Protein AF-A0A1H3GMG2-F1 (afdb_monomer_lite)

Foldseek 3Di:
DPCQAPFQLVQAALCLLVQLCVLLVHDLCVVCVVDPPRHSVQNVCSNVVNDHDPSVVSVVSSSSSSVSDDNVSNCCSRVPD

Secondary structure (DSSP, 8-state):
--------TTT--HHHHHHHHHHTT--HHHHHHHSTT--HHHHHHHHHTSSPPPHHHHHHHHHHHHTTS-HHHHHHHHHH-

Sequence (81 aa):
MDTTPSVDVADLSPLAWRLLRVAAGYEQRTVEQEVDDILQAHISMLESGTRGLSELRRQELFRLYAAELDDEQVEAIAAHF

pLDDT: mean 91.16, std 11.81, range [36.59, 98.38]

Organism: NCBI:txid660517

Radius of gyration: 11.42 Å; chains: 1; bounding box: 25×29×27 Å

Structure (mmCIF, N/CA/C/O backbone):
data_AF-A0A1H3GMG2-F1
#
_entry.id   AF-A0A1H3GMG2-F1
#
loop_
_atom_site.group_PDB
_atom_site.id
_atom_site.type_symbol
_atom_site.label_atom_id
_atom_site.label_alt_id
_atom_site.label_comp_id
_atom_site.label_asym_id
_atom_site.label_entity_id
_atom_site.label_seq_id
_atom_site.pdbx_PDB_ins_code
_atom_site.Cartn_x
_atom_site.Cartn_y
_atom_site.Cartn_z
_atom_site.occupancy
_atom_site.B_iso_or_equiv
_atom_site.auth_seq_id
_atom_site.auth_comp_id
_atom_site.auth_asym_id
_atom_site.auth_atom_id
_atom_site.pdbx_PDB_model_num
ATOM 1 N N . MET A 1 1 ? -7.224 -19.689 -8.595 1.00 36.59 1 MET A N 1
ATOM 2 C CA . MET A 1 1 ? -5.857 -19.772 -8.054 1.00 36.59 1 MET A CA 1
ATOM 3 C C . MET A 1 1 ? -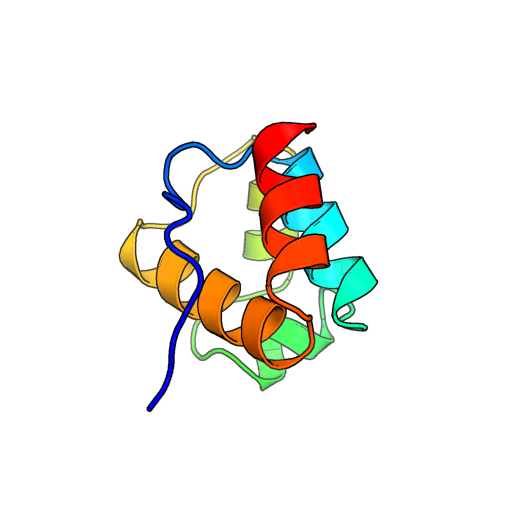5.392 -18.340 -7.976 1.00 36.59 1 MET A C 1
ATOM 5 O O . MET A 1 1 ? -5.190 -17.751 -9.028 1.00 36.59 1 MET A O 1
ATOM 9 N N . ASP A 1 2 ? -5.381 -17.766 -6.773 1.00 44.25 2 ASP A N 1
ATOM 10 C CA . ASP A 1 2 ? -4.762 -16.462 -6.529 1.00 44.25 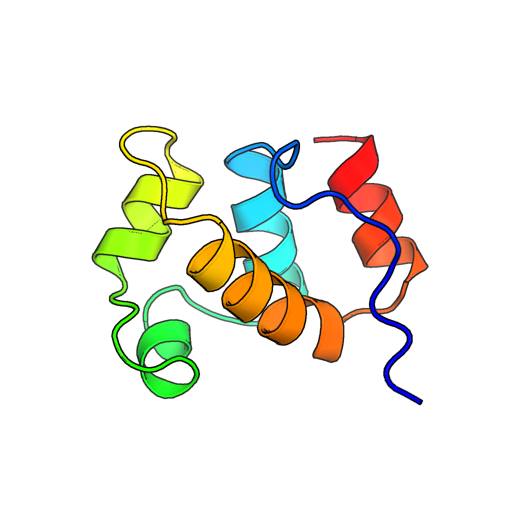2 ASP A CA 1
ATOM 11 C C . ASP A 1 2 ? -3.283 -16.599 -6.860 1.00 44.25 2 ASP A C 1
ATOM 13 O O . ASP A 1 2 ? -2.533 -17.247 -6.129 1.00 44.25 2 ASP A O 1
ATOM 17 N N . THR A 1 3 ? -2.891 -16.082 -8.015 1.00 47.44 3 THR A N 1
ATOM 18 C CA . THR A 1 3 ? -1.490 -16.036 -8.421 1.00 47.44 3 THR A CA 1
ATOM 19 C C . THR A 1 3 ? -1.042 -14.626 -8.099 1.00 47.44 3 THR A C 1
ATOM 21 O O . THR A 1 3 ? -0.915 -13.800 -8.984 1.00 47.44 3 THR A O 1
ATOM 24 N N . THR A 1 4 ? -0.939 -14.299 -6.807 1.00 58.44 4 THR A N 1
ATOM 25 C CA . THR A 1 4 ? -0.382 -13.002 -6.424 1.00 58.44 4 THR A CA 1
ATOM 26 C C . THR A 1 4 ? 1.042 -12.940 -6.989 1.00 58.44 4 THR A C 1
ATOM 28 O O . THR A 1 4 ? 1.800 -13.894 -6.768 1.00 58.44 4 THR A O 1
ATOM 31 N N . PRO A 1 5 ? 1.411 -11.884 -7.731 1.00 62.62 5 PRO A N 1
ATOM 32 C CA . PRO A 1 5 ? 2.737 -11.771 -8.325 1.00 62.62 5 PRO A CA 1
ATOM 33 C C . PRO A 1 5 ? 3.824 -11.908 -7.252 1.00 62.62 5 PRO A C 1
ATOM 35 O O . PRO A 1 5 ? 3.637 -11.506 -6.101 1.00 62.62 5 PRO A O 1
ATOM 38 N N . SER A 1 6 ? 4.964 -12.498 -7.631 1.00 70.56 6 SER A N 1
ATOM 39 C CA . SER A 1 6 ? 6.098 -12.854 -6.754 1.00 70.56 6 SER A CA 1
ATOM 40 C C . SER A 1 6 ? 6.904 -11.629 -6.275 1.00 70.56 6 SER A C 1
ATOM 42 O O . SER A 1 6 ? 8.136 -11.648 -6.245 1.00 70.56 6 SER A O 1
ATOM 44 N N . VAL A 1 7 ? 6.227 -10.539 -5.933 1.00 85.12 7 VAL A N 1
ATOM 45 C CA . VAL A 1 7 ? 6.843 -9.316 -5.424 1.00 85.12 7 VAL A CA 1
ATOM 46 C C . VAL A 1 7 ? 7.066 -9.450 -3.924 1.00 85.12 7 VAL A C 1
ATOM 48 O O . VAL A 1 7 ? 6.133 -9.722 -3.164 1.00 85.12 7 VAL A O 1
ATOM 51 N N . ASP A 1 8 ? 8.301 -9.212 -3.487 1.00 89.56 8 ASP A N 1
ATOM 52 C CA . ASP A 1 8 ? 8.596 -9.068 -2.066 1.00 89.56 8 ASP A CA 1
ATOM 53 C C . ASP A 1 8 ? 8.142 -7.685 -1.579 1.00 89.56 8 ASP A C 1
ATOM 55 O O . ASP A 1 8 ? 8.720 -6.645 -1.901 1.00 89.56 8 ASP A O 1
ATOM 59 N N . VAL A 1 9 ? 7.086 -7.665 -0.767 1.00 92.62 9 VAL A N 1
ATOM 60 C CA . VAL A 1 9 ? 6.530 -6.431 -0.195 1.00 92.62 9 VAL A CA 1
ATOM 61 C C . VAL A 1 9 ? 7.490 -5.725 0.767 1.00 92.62 9 VAL A C 1
ATOM 63 O O . VAL A 1 9 ? 7.248 -4.571 1.142 1.00 92.62 9 VAL A O 1
ATOM 66 N N . ALA A 1 10 ? 8.547 -6.409 1.219 1.00 89.75 10 ALA A N 1
ATOM 67 C CA . ALA A 1 10 ? 9.592 -5.816 2.037 1.00 89.75 10 ALA A CA 1
ATOM 68 C C . ALA A 1 10 ? 10.454 -4.820 1.251 1.00 89.75 10 ALA A C 1
ATOM 70 O O . ALA A 1 10 ? 10.890 -3.832 1.849 1.00 89.75 10 ALA A O 1
ATOM 71 N N . ASP A 1 11 ? 10.612 -5.051 -0.054 1.00 91.25 11 ASP A N 1
ATOM 72 C CA . ASP A 1 11 ? 11.484 -4.285 -0.949 1.00 91.25 11 ASP A CA 1
ATOM 73 C C . ASP A 1 11 ? 10.766 -3.114 -1.637 1.00 91.25 11 ASP A C 1
ATOM 75 O O . ASP A 1 11 ? 11.412 -2.219 -2.182 1.00 91.25 11 ASP A O 1
ATOM 79 N N . LEU A 1 12 ? 9.432 -3.071 -1.569 1.00 95.50 12 LEU A N 1
ATOM 80 C CA . LEU A 1 12 ? 8.640 -1.998 -2.166 1.00 95.50 12 LEU A CA 1
ATOM 81 C C . LEU A 1 12 ? 8.924 -0.640 -1.516 1.00 95.50 12 LEU A C 1
ATOM 83 O O . LEU A 1 12 ? 8.730 -0.439 -0.309 1.00 95.50 12 LEU A O 1
ATOM 87 N N . SER A 1 13 ? 9.303 0.328 -2.350 1.00 95.88 13 SER A N 1
ATOM 88 C CA . SER A 1 13 ? 9.536 1.702 -1.921 1.00 95.88 13 SER A CA 1
ATOM 89 C C . SER A 1 13 ? 8.228 2.416 -1.533 1.00 95.88 13 SER A C 1
ATOM 91 O O . SER A 1 13 ? 7.138 2.043 -1.982 1.00 95.88 13 SER A O 1
ATOM 93 N N . PRO A 1 14 ? 8.288 3.503 -0.736 1.00 96.81 14 PRO A N 1
ATOM 94 C CA . PRO A 1 14 ? 7.113 4.331 -0.447 1.00 96.81 14 PR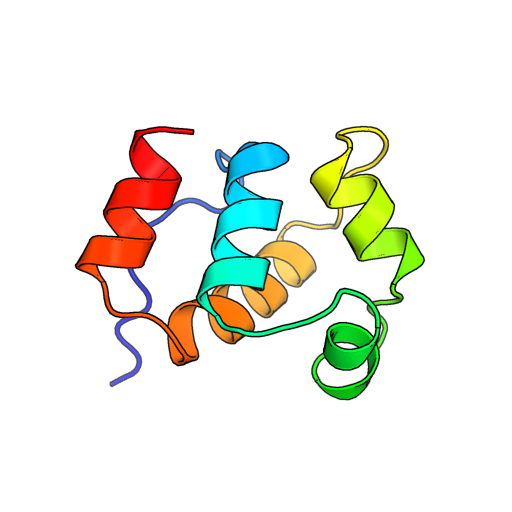O A CA 1
ATOM 95 C C . PRO A 1 14 ? 6.395 4.846 -1.704 1.00 96.81 14 PRO A C 1
ATOM 97 O O . PRO A 1 14 ? 5.175 5.022 -1.698 1.00 96.81 14 PRO A O 1
ATOM 100 N N . LEU A 1 15 ? 7.142 5.087 -2.789 1.00 97.69 15 LEU A N 1
ATOM 101 C CA . LEU A 1 15 ? 6.572 5.513 -4.061 1.00 97.69 15 LEU A CA 1
ATOM 102 C C . LEU A 1 15 ? 5.855 4.355 -4.757 1.00 97.69 15 LEU A C 1
ATOM 104 O O . LEU A 1 15 ? 4.725 4.551 -5.199 1.00 97.69 15 LEU A O 1
ATOM 108 N N . ALA A 1 16 ? 6.458 3.165 -4.793 1.00 97.69 16 ALA A N 1
ATOM 109 C CA . ALA A 1 16 ? 5.821 1.973 -5.345 1.00 97.69 16 ALA A CA 1
ATOM 110 C C . ALA A 1 16 ? 4.484 1.680 -4.644 1.00 97.69 16 ALA A C 1
ATOM 112 O O . ALA A 1 16 ? 3.469 1.494 -5.312 1.00 97.69 16 ALA A O 1
ATOM 113 N N . TRP A 1 17 ? 4.430 1.776 -3.309 1.00 97.62 17 TRP A N 1
ATOM 114 C CA . TRP A 1 17 ? 3.179 1.646 -2.545 1.00 97.62 17 TRP A CA 1
ATOM 115 C C . TRP A 1 17 ? 2.095 2.631 -2.980 1.00 97.62 17 TRP A C 1
ATOM 117 O O . TRP A 1 17 ? 0.936 2.247 -3.150 1.00 97.62 17 TRP A O 1
ATOM 127 N N . ARG A 1 18 ? 2.466 3.899 -3.185 1.00 98.00 18 ARG A N 1
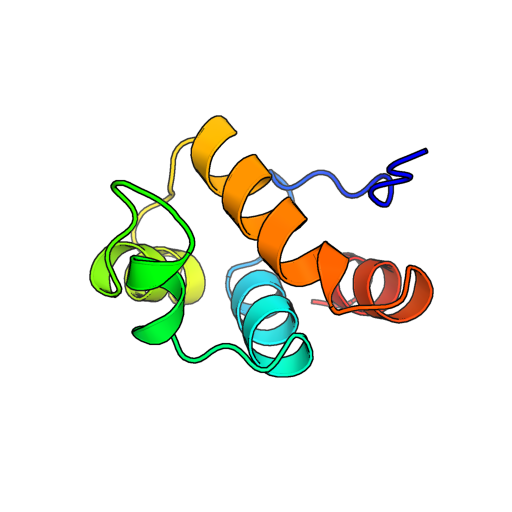ATOM 128 C CA . ARG A 1 18 ? 1.528 4.922 -3.657 1.00 98.00 18 ARG A CA 1
ATOM 129 C C . ARG A 1 18 ? 1.036 4.619 -5.068 1.00 98.00 18 ARG A C 1
ATOM 131 O O . ARG A 1 18 ? -0.149 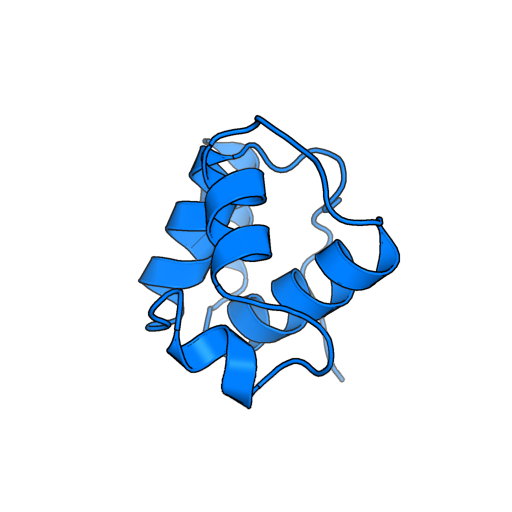4.793 -5.341 1.00 98.00 18 ARG A O 1
ATOM 138 N N . LEU A 1 19 ? 1.938 4.212 -5.959 1.00 98.38 19 LEU A N 1
ATOM 139 C CA . LEU A 1 19 ? 1.614 3.917 -7.352 1.00 98.38 19 LEU A CA 1
ATOM 140 C C . LEU A 1 19 ? 0.694 2.704 -7.463 1.00 98.38 19 LEU A C 1
ATOM 142 O O . LEU A 1 19 ? -0.309 2.805 -8.159 1.00 98.38 19 LEU A O 1
ATOM 146 N N . LEU A 1 20 ? 0.964 1.626 -6.719 1.00 98.12 20 LEU A N 1
ATOM 147 C CA . LEU A 1 20 ? 0.081 0.459 -6.640 1.00 98.12 20 LEU A CA 1
ATOM 148 C C . LEU A 1 20 ? -1.325 0.864 -6.196 1.00 98.12 20 LEU A C 1
ATOM 150 O O . LEU A 1 20 ? -2.293 0.550 -6.881 1.00 98.12 20 LEU A O 1
ATOM 154 N N . ARG A 1 21 ? -1.445 1.633 -5.104 1.00 98.06 21 ARG A N 1
ATOM 155 C CA . ARG A 1 21 ? -2.753 2.081 -4.605 1.00 98.06 21 ARG A CA 1
ATOM 156 C C . ARG A 1 21 ? -3.518 2.905 -5.644 1.00 98.06 21 ARG A C 1
ATOM 158 O O . ARG A 1 21 ? -4.711 2.695 -5.838 1.00 98.06 21 ARG A O 1
ATOM 165 N N . VAL A 1 22 ? -2.850 3.874 -6.273 1.00 98.12 22 VAL A N 1
ATOM 166 C CA . VAL A 1 22 ? -3.485 4.773 -7.250 1.00 98.12 22 VAL A CA 1
ATOM 167 C C . VAL A 1 22 ? -3.854 4.029 -8.531 1.00 98.12 22 VAL A C 1
ATOM 169 O O . VAL A 1 22 ? -4.940 4.256 -9.056 1.00 98.12 22 VAL A O 1
ATOM 172 N N . ALA A 1 23 ? -2.987 3.141 -9.020 1.00 97.94 23 ALA A N 1
ATOM 173 C CA . ALA A 1 23 ? -3.264 2.318 -10.193 1.00 97.94 23 ALA A CA 1
ATOM 174 C C . ALA A 1 23 ? -4.454 1.380 -9.943 1.00 97.94 23 ALA A C 1
ATOM 176 O O . ALA A 1 23 ? -5.313 1.255 -10.808 1.00 97.94 23 ALA A O 1
ATOM 177 N N . ALA A 1 24 ? -4.549 0.815 -8.735 1.00 97.62 24 ALA A N 1
ATOM 178 C CA . ALA A 1 24 ? -5.678 0.004 -8.281 1.00 97.62 24 ALA A CA 1
ATOM 179 C C . ALA A 1 24 ? -6.959 0.825 -8.006 1.00 97.62 24 ALA A C 1
ATOM 181 O O . ALA A 1 24 ? -7.964 0.284 -7.561 1.00 97.62 24 ALA A O 1
ATOM 182 N N . GLY A 1 25 ? -6.945 2.145 -8.228 1.00 97.69 25 GLY A N 1
ATOM 183 C CA . GLY A 1 25 ? -8.128 3.000 -8.102 1.00 97.69 25 GLY A CA 1
ATOM 184 C C . GLY A 1 25 ? -8.529 3.361 -6.668 1.00 97.69 25 GLY A C 1
ATOM 185 O O . GLY A 1 25 ? -9.588 3.956 -6.465 1.00 97.69 25 GLY A O 1
ATOM 186 N N . TYR A 1 26 ? -7.698 3.060 -5.667 1.00 97.69 26 TYR A N 1
ATOM 187 C CA . TYR A 1 26 ? -8.003 3.353 -4.268 1.00 97.69 26 TYR A CA 1
ATOM 188 C C . TYR A 1 26 ? -7.535 4.751 -3.847 1.00 97.69 26 TYR A C 1
ATOM 190 O O . TYR A 1 26 ? -6.410 5.185 -4.110 1.00 97.69 26 TYR A O 1
ATOM 198 N N . GLU A 1 27 ? -8.360 5.444 -3.068 1.00 96.56 27 GLU A N 1
ATOM 199 C CA . GLU A 1 27 ? -7.938 6.580 -2.252 1.00 96.56 27 GLU A CA 1
ATOM 200 C C . GLU A 1 27 ? -7.429 6.081 -0.896 1.00 96.56 27 GLU A C 1
ATOM 202 O O . GLU A 1 27 ? -7.841 5.032 -0.417 1.00 96.56 27 GLU A O 1
ATOM 207 N N . GLN A 1 28 ? -6.581 6.845 -0.201 1.00 94.50 28 GLN A N 1
ATOM 208 C CA . GLN A 1 28 ? -6.087 6.410 1.117 1.00 94.50 28 GLN A CA 1
ATOM 209 C C . GLN A 1 28 ? -7.221 6.150 2.127 1.00 94.50 28 GLN A C 1
ATOM 211 O O . GLN A 1 28 ? -7.072 5.310 3.007 1.00 94.50 28 GLN A O 1
ATOM 216 N N . ARG A 1 29 ? -8.337 6.884 2.017 1.00 93.44 29 ARG A N 1
ATOM 217 C CA . ARG A 1 29 ? -9.494 6.749 2.909 1.00 93.44 29 ARG A CA 1
ATOM 218 C C . ARG A 1 29 ? -10.363 5.539 2.573 1.00 93.44 29 ARG A C 1
ATOM 220 O O . ARG A 1 29 ? -10.950 4.959 3.477 1.00 93.44 29 ARG A O 1
ATOM 227 N N . THR A 1 30 ? -10.464 5.161 1.300 1.00 94.44 30 THR A N 1
ATOM 228 C CA . THR A 1 30 ? -11.260 3.988 0.914 1.00 94.44 30 THR A CA 1
ATOM 229 C C . THR A 1 30 ? -10.586 2.695 1.360 1.00 94.44 30 THR A C 1
ATOM 231 O O . THR A 1 30 ? -11.278 1.773 1.758 1.00 94.44 30 THR A O 1
ATOM 234 N N . VAL A 1 31 ? -9.250 2.663 1.440 1.00 94.69 31 VAL A N 1
ATOM 235 C CA . VAL A 1 31 ? -8.500 1.513 1.983 1.00 94.69 31 VAL A CA 1
ATOM 236 C C . VAL A 1 31 ? -8.911 1.154 3.417 1.00 94.69 31 VAL A C 1
ATOM 238 O O . VAL A 1 31 ? -8.944 -0.025 3.753 1.00 94.69 31 VAL A O 1
ATOM 241 N N . GLU A 1 32 ? -9.283 2.138 4.245 1.00 92.88 32 GLU A N 1
ATOM 242 C CA . GLU A 1 32 ? -9.752 1.883 5.620 1.00 92.88 32 GLU A CA 1
ATOM 243 C C . GLU A 1 32 ? -11.030 1.037 5.681 1.00 92.88 32 GLU A C 1
ATOM 245 O O . GLU A 1 32 ? -11.332 0.449 6.714 1.00 92.88 32 GLU A O 1
ATOM 250 N N . GLN A 1 33 ? -11.811 1.026 4.600 1.00 92.12 33 GLN A N 1
ATOM 251 C CA . GLN A 1 33 ? -13.067 0.282 4.505 1.00 92.12 33 GLN A CA 1
ATOM 252 C C . GLN A 1 33 ? -12.844 -1.155 4.022 1.00 92.12 33 GLN A C 1
ATOM 254 O O . GLN A 1 33 ? -13.693 -2.008 4.259 1.00 92.12 33 GLN A O 1
ATOM 259 N N . GLU A 1 34 ? -11.706 -1.410 3.374 1.00 94.00 34 GLU A N 1
ATOM 260 C CA . GLU A 1 34 ? -11.373 -2.692 2.750 1.00 94.00 34 GLU A CA 1
ATOM 261 C C . GLU A 1 34 ? -10.434 -3.545 3.611 1.00 94.00 34 GLU A C 1
ATOM 263 O O . GLU A 1 34 ? -10.438 -4.770 3.499 1.00 94.00 34 GLU A O 1
ATOM 268 N N . VAL A 1 35 ? -9.615 -2.922 4.473 1.00 92.12 35 VAL A N 1
ATOM 269 C CA . VAL A 1 35 ? -8.667 -3.640 5.339 1.00 92.12 35 VAL A CA 1
ATOM 270 C C . VAL A 1 35 ? -8.827 -3.228 6.796 1.00 92.12 35 VAL A C 1
ATOM 272 O O . VAL A 1 35 ? -8.458 -2.121 7.197 1.00 92.12 35 VAL A O 1
ATOM 275 N N . ASP A 1 36 ? -9.311 -4.168 7.605 1.00 90.12 36 ASP A N 1
ATOM 276 C CA . ASP A 1 36 ? -9.479 -3.987 9.044 1.00 90.12 36 ASP A CA 1
ATOM 277 C C . ASP A 1 36 ? -8.170 -3.550 9.723 1.00 90.12 36 ASP A C 1
ATOM 279 O O . ASP A 1 36 ? -7.080 -4.048 9.425 1.00 90.12 36 ASP A O 1
ATOM 283 N N . ASP A 1 37 ? -8.288 -2.629 10.682 1.00 88.94 37 ASP A N 1
ATOM 284 C CA . ASP A 1 37 ? -7.192 -2.023 11.455 1.00 88.94 37 ASP A CA 1
ATOM 285 C C . ASP A 1 37 ? -6.147 -1.232 10.640 1.00 88.94 37 ASP A C 1
ATOM 287 O O . ASP A 1 37 ? -5.127 -0.789 11.190 1.00 88.94 37 ASP A O 1
ATOM 291 N N . ILE A 1 38 ? -6.376 -1.001 9.344 1.00 92.81 38 ILE A N 1
ATOM 292 C CA . ILE A 1 38 ? -5.555 -0.093 8.546 1.00 92.81 38 ILE A CA 1
ATOM 293 C C . ILE A 1 38 ? -6.268 1.246 8.405 1.00 92.81 38 ILE A C 1
ATOM 295 O O . ILE A 1 38 ? -7.274 1.373 7.727 1.00 92.81 38 ILE A O 1
ATOM 299 N N . LEU A 1 39 ? -5.701 2.275 9.033 1.00 93.50 39 LEU A N 1
ATOM 300 C CA . LEU A 1 39 ? -6.174 3.647 8.909 1.00 93.50 39 LEU A CA 1
ATOM 301 C C . LEU A 1 39 ? -5.437 4.382 7.779 1.00 93.50 39 LEU A C 1
ATOM 303 O O . LEU A 1 39 ? -4.287 4.081 7.457 1.00 93.50 39 LEU A O 1
ATOM 307 N N . GLN A 1 40 ? -6.040 5.444 7.261 1.00 94.44 40 GLN A N 1
ATOM 308 C CA . GLN A 1 40 ? -5.510 6.375 6.275 1.00 94.44 40 GLN A CA 1
ATOM 309 C C . GLN A 1 40 ? -4.154 6.916 6.738 1.00 94.44 40 GLN A C 1
ATOM 311 O O . GLN A 1 40 ? -3.224 7.060 5.947 1.00 94.44 40 GLN A O 1
ATOM 316 N N . ALA A 1 41 ? -4.010 7.170 8.043 1.00 94.31 41 ALA A N 1
ATOM 317 C CA . ALA A 1 41 ? -2.749 7.592 8.641 1.00 94.31 41 ALA A CA 1
ATOM 318 C C . ALA A 1 41 ? -1.633 6.549 8.448 1.00 94.31 41 ALA A C 1
ATOM 320 O O . ALA A 1 41 ? -0.491 6.925 8.196 1.00 94.31 41 ALA A O 1
ATOM 321 N N . HIS A 1 42 ? -1.947 5.251 8.516 1.00 95.12 42 HIS A N 1
ATOM 322 C CA . HIS A 1 42 ? -0.981 4.188 8.239 1.00 95.12 42 HIS A CA 1
ATOM 323 C C . HIS A 1 42 ? -0.539 4.205 6.772 1.00 95.12 42 HIS A C 1
ATOM 325 O O . HIS A 1 42 ? 0.659 4.115 6.507 1.00 95.12 42 HIS A O 1
ATOM 331 N N . ILE A 1 43 ? -1.473 4.401 5.835 1.00 95.56 43 ILE A N 1
ATOM 332 C CA . ILE A 1 43 ? -1.157 4.519 4.403 1.00 95.56 43 ILE A CA 1
ATOM 333 C C . ILE A 1 43 ? -0.283 5.746 4.134 1.00 95.56 43 ILE A C 1
ATOM 335 O O . ILE A 1 43 ? 0.739 5.649 3.462 1.00 95.56 43 ILE A O 1
ATOM 339 N N . SER A 1 44 ? -0.628 6.892 4.720 1.00 95.19 44 SER A N 1
ATOM 340 C CA . SER A 1 44 ? 0.161 8.120 4.598 1.00 95.19 44 SER A CA 1
ATOM 341 C C . SER A 1 44 ? 1.593 7.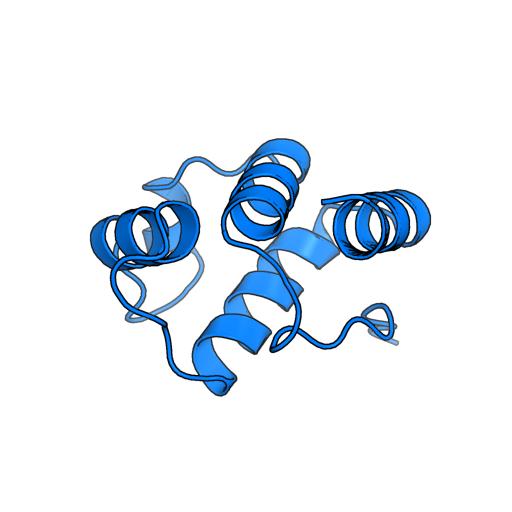946 5.127 1.00 95.19 44 SER A C 1
ATOM 343 O O . SER A 1 44 ? 2.558 8.371 4.486 1.00 95.19 44 SER A O 1
ATOM 345 N N . MET A 1 45 ? 1.765 7.266 6.266 1.00 95.12 45 MET A N 1
ATOM 346 C CA . MET A 1 45 ? 3.091 6.967 6.820 1.00 95.12 45 MET A CA 1
ATOM 347 C C . MET A 1 45 ? 3.891 5.990 5.950 1.00 95.12 45 MET A C 1
ATOM 349 O O . MET A 1 45 ? 5.088 6.209 5.747 1.00 95.12 45 MET A O 1
ATOM 353 N N . LEU A 1 46 ? 3.238 4.960 5.401 1.00 95.56 46 LEU A N 1
ATOM 354 C CA . LEU A 1 46 ? 3.848 4.003 4.475 1.00 95.56 46 LEU A CA 1
ATOM 355 C C . LEU A 1 46 ? 4.350 4.710 3.208 1.00 95.56 46 LEU A C 1
ATOM 357 O O . LEU A 1 46 ? 5.518 4.589 2.854 1.00 95.56 46 LEU A O 1
ATOM 361 N N . GLU A 1 47 ? 3.498 5.519 2.576 1.00 95.94 47 GLU A N 1
ATOM 362 C CA . GLU A 1 47 ? 3.796 6.227 1.323 1.00 95.94 47 GLU A CA 1
ATOM 363 C C . GLU A 1 47 ? 4.751 7.417 1.480 1.00 95.94 47 GLU A C 1
ATOM 365 O O . GLU A 1 47 ? 5.214 7.978 0.486 1.00 95.94 47 GLU A O 1
ATOM 370 N N . SER A 1 48 ? 5.022 7.848 2.711 1.00 95.00 48 SER A N 1
ATOM 371 C CA . SER A 1 48 ? 6.019 8.883 3.018 1.00 95.00 48 SER A CA 1
ATOM 372 C C . SER A 1 48 ? 7.327 8.316 3.571 1.00 95.00 48 SER A C 1
ATOM 374 O O . SER A 1 48 ? 8.280 9.071 3.747 1.00 95.00 48 SER A O 1
ATOM 376 N N . GLY A 1 49 ? 7.391 7.009 3.850 1.00 92.19 49 GLY A N 1
ATOM 377 C CA . GLY A 1 49 ? 8.575 6.349 4.403 1.00 92.19 49 GLY A CA 1
ATOM 378 C C . GLY A 1 49 ? 8.883 6.702 5.864 1.00 92.19 49 GLY A C 1
ATOM 379 O O . GLY A 1 49 ? 9.999 6.473 6.321 1.00 92.19 49 GLY A O 1
ATOM 380 N N . THR A 1 50 ? 7.930 7.273 6.610 1.00 86.69 50 THR A N 1
ATOM 381 C CA . THR A 1 50 ? 8.157 7.752 7.990 1.00 86.69 50 THR A CA 1
ATOM 382 C C . THR A 1 50 ? 7.973 6.676 9.059 1.00 86.69 50 THR A C 1
ATOM 384 O O . THR A 1 50 ? 8.669 6.698 10.074 1.00 86.69 50 THR A O 1
ATOM 387 N N . ARG A 1 51 ? 7.059 5.719 8.862 1.00 79.81 51 ARG A N 1
ATOM 388 C CA . ARG A 1 51 ? 6.896 4.552 9.742 1.00 79.81 51 ARG A CA 1
ATOM 389 C C . ARG A 1 51 ? 6.291 3.391 8.962 1.00 79.81 51 ARG A C 1
ATOM 391 O O . ARG A 1 51 ? 5.265 3.553 8.310 1.00 79.81 51 ARG A O 1
ATOM 398 N N . GLY A 1 52 ? 6.928 2.227 9.048 1.00 72.94 52 GLY A N 1
ATOM 399 C CA . GLY A 1 52 ? 6.483 1.025 8.348 1.00 72.94 52 GLY A CA 1
ATOM 400 C C . GLY A 1 52 ? 5.309 0.331 9.037 1.00 72.94 52 GLY A C 1
ATOM 401 O O . GLY A 1 52 ? 5.230 0.283 10.267 1.00 72.94 52 GLY A O 1
ATOM 402 N N . LEU A 1 53 ? 4.420 -0.239 8.226 1.00 90.00 53 LEU A N 1
ATOM 403 C CA . LEU A 1 53 ? 3.486 -1.282 8.645 1.00 90.00 53 LEU A CA 1
ATOM 404 C C . LEU A 1 53 ? 4.238 -2.589 8.931 1.00 90.00 53 LEU A C 1
ATOM 406 O O . LEU A 1 53 ? 5.337 -2.810 8.417 1.00 90.00 53 LEU A O 1
ATOM 410 N N . SER A 1 54 ? 3.632 -3.478 9.723 1.00 92.06 54 SER A N 1
ATOM 411 C CA . SER A 1 54 ? 4.145 -4.845 9.832 1.00 92.06 54 SER A CA 1
ATOM 412 C C . SER A 1 54 ? 4.104 -5.537 8.468 1.00 92.06 54 SER A C 1
ATOM 414 O O . SER A 1 54 ? 3.327 -5.171 7.585 1.00 92.06 54 SER A O 1
ATOM 416 N N . GLU A 1 55 ? 4.941 -6.553 8.285 1.00 91.44 55 GLU A N 1
ATOM 417 C CA . GLU A 1 55 ? 4.986 -7.316 7.037 1.00 91.44 55 GLU A CA 1
ATOM 418 C C . GLU A 1 55 ? 3.630 -7.930 6.676 1.00 91.44 55 GLU A C 1
ATOM 420 O O . GLU A 1 55 ? 3.179 -7.765 5.549 1.00 91.44 55 GLU A O 1
ATOM 425 N N . LEU A 1 56 ? 2.925 -8.512 7.651 1.00 92.19 56 LEU A N 1
ATOM 426 C CA . LEU A 1 56 ? 1.583 -9.063 7.448 1.00 92.19 56 LEU A CA 1
ATOM 427 C C . LEU A 1 56 ? 0.604 -8.017 6.885 1.00 92.19 56 LEU A C 1
ATOM 429 O O . LEU A 1 56 ? -0.110 -8.290 5.925 1.00 92.19 56 LEU A O 1
ATOM 433 N N . ARG A 1 57 ? 0.612 -6.794 7.433 1.00 94.31 57 ARG A N 1
ATOM 434 C CA . ARG A 1 57 ? -0.259 -5.706 6.958 1.00 94.31 57 ARG A CA 1
ATOM 435 C C . ARG A 1 57 ? 0.154 -5.188 5.584 1.00 94.31 57 ARG A C 1
ATOM 437 O O . ARG A 1 57 ? -0.707 -4.829 4.789 1.00 94.31 57 ARG A O 1
ATOM 444 N N . ARG A 1 58 ? 1.454 -5.192 5.270 1.00 94.88 58 ARG A N 1
ATOM 445 C CA . ARG A 1 58 ? 1.934 -4.921 3.907 1.00 94.88 58 ARG A CA 1
ATOM 446 C C . ARG A 1 58 ? 1.431 -5.985 2.931 1.00 94.88 58 ARG A C 1
ATOM 448 O O . ARG A 1 58 ? 0.910 -5.630 1.886 1.00 94.88 58 ARG A O 1
ATOM 455 N N . GLN A 1 59 ? 1.493 -7.266 3.281 1.00 94.81 59 GLN A N 1
ATOM 456 C CA . GLN A 1 59 ? 0.985 -8.344 2.424 1.00 94.81 59 GLN A CA 1
ATOM 457 C C . GLN A 1 59 ? -0.533 -8.265 2.204 1.00 94.81 59 GLN A C 1
ATOM 459 O O . GLN A 1 59 ? -1.010 -8.581 1.118 1.00 94.81 59 GLN A O 1
ATOM 464 N N . GLU A 1 60 ? -1.311 -7.868 3.214 1.00 95.00 60 GLU A N 1
ATOM 465 C CA . GLU A 1 60 ? -2.754 -7.619 3.066 1.00 95.00 60 GLU A CA 1
ATOM 466 C C . GLU A 1 60 ? -3.038 -6.466 2.098 1.00 95.00 60 GLU A C 1
ATOM 468 O O . GLU A 1 60 ? -3.806 -6.646 1.156 1.00 95.00 60 GLU A O 1
ATOM 473 N N . LEU A 1 61 ? -2.364 -5.324 2.265 1.00 95.81 61 LEU A N 1
ATOM 474 C CA . LEU A 1 61 ? -2.503 -4.187 1.348 1.00 95.81 61 LEU A CA 1
ATOM 475 C C . LEU A 1 61 ? -2.064 -4.515 -0.072 1.00 95.81 61 LEU A C 1
ATOM 477 O O . LEU A 1 61 ? -2.724 -4.122 -1.028 1.00 95.81 61 LEU A O 1
ATOM 481 N N . PHE A 1 62 ? -0.951 -5.230 -0.215 1.00 96.44 62 PHE A N 1
ATOM 482 C CA . PHE A 1 62 ? -0.459 -5.629 -1.523 1.00 96.44 62 PHE A CA 1
ATOM 483 C C . PHE A 1 62 ? -1.473 -6.508 -2.246 1.00 96.44 62 PHE A C 1
ATOM 485 O O . PHE A 1 62 ? -1.757 -6.257 -3.409 1.00 96.44 62 PHE A O 1
ATOM 492 N N . ARG A 1 63 ? -2.064 -7.487 -1.551 1.00 95.56 63 ARG A N 1
ATOM 493 C CA . ARG A 1 63 ? -3.114 -8.337 -2.123 1.00 95.56 63 ARG A CA 1
ATOM 494 C C . ARG A 1 63 ? -4.349 -7.537 -2.525 1.00 95.56 63 ARG A C 1
ATOM 496 O O . ARG A 1 63 ? -4.879 -7.798 -3.596 1.00 95.56 63 ARG A O 1
ATOM 503 N N . LEU A 1 64 ? -4.767 -6.561 -1.714 1.00 96.44 64 LEU A N 1
ATOM 504 C CA . LEU A 1 64 ? -5.871 -5.665 -2.070 1.00 96.44 64 LEU A CA 1
ATOM 505 C C . LEU A 1 64 ? -5.579 -4.920 -3.379 1.00 96.44 64 LEU A C 1
ATOM 507 O O . LEU A 1 64 ? -6.406 -4.918 -4.280 1.00 96.44 64 LEU A O 1
ATOM 511 N N . TYR A 1 65 ? -4.401 -4.305 -3.501 1.00 97.50 65 TYR A N 1
ATOM 512 C CA . TYR A 1 65 ? -4.067 -3.528 -4.696 1.00 97.50 65 TYR A CA 1
ATOM 513 C C . TYR A 1 65 ? -3.832 -4.415 -5.920 1.00 97.50 65 TYR A C 1
ATOM 515 O O . TYR A 1 65 ? -4.311 -4.096 -7.001 1.00 97.50 65 TYR A O 1
ATOM 523 N N . ALA A 1 66 ? -3.124 -5.533 -5.758 1.00 96.31 66 ALA A N 1
ATOM 524 C CA . ALA A 1 66 ? -2.819 -6.456 -6.847 1.00 96.31 66 ALA A CA 1
ATOM 525 C C . ALA A 1 66 ? -4.071 -7.154 -7.402 1.00 96.31 66 ALA A C 1
ATOM 527 O O . ALA A 1 66 ? -4.059 -7.557 -8.555 1.00 96.31 66 ALA A O 1
ATOM 528 N N . ALA A 1 67 ? -5.154 -7.274 -6.625 1.00 96.19 67 ALA A N 1
ATOM 529 C CA . ALA A 1 67 ? -6.416 -7.833 -7.114 1.00 96.19 67 ALA A CA 1
ATOM 530 C C . ALA A 1 67 ? -7.076 -6.983 -8.219 1.00 96.19 67 ALA A C 1
ATOM 532 O O . ALA A 1 67 ? -7.826 -7.521 -9.031 1.00 96.19 67 ALA A O 1
ATOM 533 N N . GLU A 1 68 ? -6.778 -5.681 -8.264 1.00 97.25 68 GLU A N 1
ATOM 534 C CA . GLU A 1 68 ? -7.323 -4.730 -9.244 1.00 97.25 68 GLU A CA 1
ATOM 535 C C . GLU A 1 68 ? -6.353 -4.443 -10.406 1.00 97.25 68 GLU A C 1
ATOM 537 O O . GLU A 1 68 ? -6.651 -3.629 -11.282 1.00 97.25 68 GLU A O 1
ATOM 542 N N . LEU A 1 69 ? -5.180 -5.081 -10.412 1.00 96.62 69 LEU A N 1
ATOM 543 C CA . LEU A 1 69 ? -4.103 -4.852 -11.373 1.00 96.62 69 LEU A CA 1
ATOM 544 C C . LEU A 1 69 ? -3.759 -6.140 -12.118 1.00 96.62 69 LEU A C 1
ATOM 546 O O . LEU A 1 69 ? -3.954 -7.240 -11.608 1.00 96.62 69 LEU A O 1
ATOM 550 N N . ASP A 1 70 ? -3.214 -6.005 -13.324 1.00 95.19 70 ASP A N 1
ATOM 551 C CA . ASP A 1 70 ? -2.566 -7.138 -13.980 1.00 95.19 70 ASP A CA 1
ATOM 552 C C . ASP A 1 70 ? -1.129 -7.346 -13.459 1.00 95.19 70 ASP A C 1
ATOM 554 O O . ASP A 1 70 ? -0.502 -6.445 -12.889 1.00 95.19 70 ASP A O 1
ATOM 558 N N . ASP A 1 71 ? -0.604 -8.561 -13.642 1.00 93.62 71 ASP A N 1
ATOM 559 C CA . ASP A 1 71 ? 0.729 -8.931 -13.150 1.00 93.62 71 ASP A CA 1
ATOM 560 C C . ASP A 1 71 ? 1.833 -8.042 -13.753 1.00 93.62 71 ASP A C 1
ATOM 562 O O . ASP A 1 71 ? 2.796 -7.711 -13.063 1.00 93.62 71 ASP A O 1
ATOM 566 N N . GLU A 1 72 ? 1.679 -7.592 -15.005 1.00 94.44 72 GLU A N 1
ATOM 567 C CA . GLU A 1 72 ? 2.657 -6.739 -15.692 1.00 94.44 72 GLU A CA 1
ATOM 568 C C . GLU A 1 72 ? 2.725 -5.343 -15.055 1.00 94.44 72 GLU A C 1
ATOM 570 O O . GLU A 1 72 ? 3.814 -4.813 -14.829 1.00 94.44 72 GLU A O 1
ATOM 575 N N . GLN A 1 73 ? 1.581 -4.755 -14.696 1.00 96.44 73 GLN A N 1
ATOM 576 C CA . GLN A 1 73 ? 1.503 -3.492 -13.965 1.00 96.44 73 GLN A CA 1
ATOM 577 C C . GLN A 1 73 ? 2.149 -3.604 -12.586 1.00 96.44 73 GLN A C 1
ATOM 579 O O . GLN A 1 73 ? 2.912 -2.718 -12.188 1.00 96.44 73 GLN A O 1
ATOM 584 N N . VAL A 1 74 ? 1.855 -4.682 -11.856 1.00 96.75 74 VAL A N 1
ATOM 585 C CA . VAL A 1 74 ? 2.411 -4.901 -10.519 1.00 96.75 74 VAL A CA 1
ATOM 586 C C . VAL A 1 74 ? 3.927 -5.081 -10.583 1.00 96.75 74 VAL A C 1
ATOM 588 O O . VAL A 1 74 ? 4.649 -4.408 -9.844 1.00 96.75 74 VAL A O 1
ATOM 591 N N . GLU A 1 75 ? 4.420 -5.925 -11.491 1.00 94.88 75 GLU A N 1
ATOM 592 C CA . GLU A 1 75 ? 5.853 -6.139 -11.708 1.00 94.88 75 GLU A CA 1
ATOM 593 C C . GLU A 1 75 ? 6.559 -4.852 -12.146 1.00 94.88 75 GLU A C 1
ATOM 595 O O . GLU A 1 75 ? 7.603 -4.505 -11.592 1.00 94.88 75 GLU A O 1
ATOM 600 N N . ALA A 1 76 ? 5.980 -4.099 -13.085 1.00 95.94 76 ALA A N 1
ATOM 601 C CA . ALA A 1 76 ? 6.560 -2.848 -13.561 1.00 95.94 76 ALA A CA 1
ATOM 602 C C . ALA A 1 76 ? 6.666 -1.804 -12.442 1.00 95.94 76 ALA A C 1
ATOM 604 O O . ALA A 1 76 ? 7.692 -1.131 -12.323 1.00 95.94 76 ALA A O 1
ATOM 605 N N . ILE A 1 77 ? 5.636 -1.667 -11.599 1.00 96.88 77 ILE A N 1
ATOM 606 C CA . ILE A 1 77 ? 5.682 -0.731 -10.471 1.00 96.88 77 ILE A CA 1
ATOM 607 C C . ILE A 1 77 ? 6.727 -1.181 -9.444 1.00 96.88 77 ILE A C 1
ATOM 609 O O . ILE A 1 77 ? 7.511 -0.353 -8.985 1.00 96.88 77 ILE A O 1
ATOM 613 N N . ALA A 1 78 ? 6.768 -2.472 -9.111 1.00 95.50 78 ALA A N 1
ATOM 614 C CA . ALA A 1 78 ? 7.700 -3.014 -8.126 1.00 95.50 78 ALA A CA 1
ATOM 615 C C . ALA A 1 78 ? 9.170 -2.946 -8.575 1.00 95.50 78 ALA A C 1
ATOM 617 O O . ALA A 1 78 ? 10.055 -2.733 -7.752 1.00 95.50 78 ALA A O 1
ATOM 618 N N . ALA A 1 79 ? 9.446 -3.130 -9.869 1.00 94.06 79 ALA A N 1
ATOM 619 C CA . ALA A 1 79 ? 10.808 -3.180 -10.395 1.00 94.06 79 ALA A CA 1
ATOM 620 C C . ALA A 1 79 ? 11.420 -1.796 -10.673 1.00 94.06 79 ALA A C 1
ATOM 622 O O . ALA A 1 79 ? 12.646 -1.662 -10.708 1.00 94.06 79 ALA A O 1
ATOM 623 N N . HIS A 1 80 ? 10.594 -0.776 -10.925 1.00 95.25 80 HIS A N 1
ATOM 624 C CA . HIS A 1 80 ? 11.066 0.522 -11.421 1.00 95.25 80 HIS A CA 1
ATOM 625 C C . HIS A 1 80 ? 10.992 1.675 -10.414 1.00 95.25 80 HIS A C 1
ATOM 627 O O . HIS A 1 80 ? 11.547 2.740 -10.704 1.00 95.25 80 HIS A O 1
ATOM 633 N N . PHE A 1 81 ? 10.351 1.492 -9.256 1.00 93.25 81 PHE A N 1
ATOM 634 C CA . PHE A 1 81 ? 10.132 2.552 -8.265 1.00 93.25 81 PHE A CA 1
ATOM 635 C C . PHE A 1 81 ? 10.468 2.107 -6.848 1.00 93.25 81 PHE A C 1
ATOM 637 O O . PHE A 1 81 ? 10.912 2.987 -6.072 1.00 93.25 81 PHE A O 1
#